Protein AF-A0A1W1I1B4-F1 (afdb_monomer_lite)

pLDDT: mean 78.37, std 16.05, range [41.09, 98.25]

Sequence (167 aa):
MASEIVTHPNPENAPVKPGRIPADDLAAIAARYRAGESLKLIGQSYGVTDEAVRQRLEKWALAGHGDTEFGQMVTDYLVENAIQAKDRMVNASDVLGLARGREEVRYWLWMLERRRPKLYGPKQHIEQDTAVTITINRTPPPVVNAPITVTGSLVDHSGNETDGSDS

Structure (mmCIF, N/CA/C/O backbone):
data_AF-A0A1W1I1B4-F1
#
_entry.id   AF-A0A1W1I1B4-F1
#
loop_
_atom_site.group_PDB
_atom_site.id
_atom_site.type_symbol
_atom_site.label_atom_id
_atom_site.label_alt_id
_atom_site.label_comp_id
_atom_site.label_asym_id
_atom_site.label_entity_id
_atom_site.label_seq_id
_atom_site.pdbx_PDB_ins_code
_atom_site.Cartn_x
_atom_site.Cartn_y
_atom_site.Cartn_z
_atom_site.occupancy
_atom_site.B_iso_or_equiv
_atom_site.auth_seq_id
_atom_site.auth_comp_id
_atom_site.auth_asym_id
_atom_site.auth_atom_id
_atom_site.pdbx_PDB_model_num
ATOM 1 N N . MET A 1 1 ? -33.394 0.015 -43.858 1.00 41.09 1 MET A N 1
ATOM 2 C CA . MET A 1 1 ? -34.245 -0.000 -42.653 1.00 41.09 1 MET A CA 1
ATOM 3 C C . MET A 1 1 ? -33.314 -0.041 -41.455 1.00 41.09 1 MET A C 1
ATOM 5 O O . MET A 1 1 ? -32.663 -1.057 -41.263 1.00 41.09 1 MET A O 1
ATOM 9 N N . ALA A 1 2 ? -33.135 1.086 -40.767 1.00 42.22 2 ALA A N 1
ATOM 10 C CA . ALA A 1 2 ? -32.262 1.191 -39.600 1.00 42.22 2 ALA A CA 1
ATOM 11 C C . ALA A 1 2 ? -33.147 1.186 -38.350 1.00 42.22 2 ALA A C 1
ATOM 13 O O . ALA A 1 2 ? -33.997 2.061 -38.208 1.00 42.22 2 ALA A O 1
ATOM 14 N N . SER A 1 3 ? -32.995 0.172 -37.500 1.00 47.25 3 SER A N 1
ATOM 15 C CA . SER A 1 3 ? -33.673 0.109 -36.205 1.00 47.25 3 SER A CA 1
ATOM 16 C C . SER A 1 3 ? -32.925 0.973 -35.197 1.00 47.25 3 SER A C 1
ATOM 18 O O . SER A 1 3 ? -31.769 0.699 -34.878 1.00 47.25 3 SER A O 1
ATOM 20 N N . GLU A 1 4 ? -33.600 2.005 -34.695 1.00 48.66 4 GLU A N 1
ATOM 21 C CA . GLU A 1 4 ? -33.197 2.752 -33.507 1.00 48.66 4 GLU A CA 1
ATOM 22 C C . GLU A 1 4 ? -33.245 1.837 -32.279 1.00 48.66 4 GLU A C 1
ATOM 24 O O . GLU A 1 4 ? -34.282 1.267 -31.939 1.00 48.66 4 GLU A O 1
ATOM 29 N N . ILE A 1 5 ? -32.107 1.699 -31.601 1.00 51.34 5 ILE A N 1
ATOM 30 C CA . ILE A 1 5 ? -32.031 1.079 -30.280 1.00 51.34 5 ILE A CA 1
ATOM 31 C C . ILE A 1 5 ? -32.503 2.134 -29.278 1.00 51.34 5 ILE A C 1
ATOM 33 O O . ILE A 1 5 ? -31.767 3.057 -28.931 1.00 51.34 5 ILE A O 1
ATOM 37 N N . VAL A 1 6 ? -33.752 2.008 -28.835 1.00 50.31 6 VAL A N 1
ATOM 38 C CA . VAL A 1 6 ? -34.305 2.810 -27.740 1.00 50.31 6 VAL A CA 1
ATOM 39 C C . VAL A 1 6 ? -33.698 2.304 -26.432 1.00 50.31 6 VAL A C 1
ATOM 41 O O . VAL A 1 6 ? -34.151 1.323 -25.844 1.00 50.31 6 VAL A O 1
ATOM 44 N N . THR A 1 7 ? -32.635 2.964 -25.978 1.00 52.03 7 THR A N 1
ATOM 45 C CA . THR A 1 7 ? -32.064 2.747 -24.646 1.00 52.03 7 THR A CA 1
ATOM 46 C C . THR A 1 7 ? -32.983 3.397 -23.616 1.00 52.03 7 THR A C 1
ATOM 48 O O . THR A 1 7 ? -32.948 4.610 -23.413 1.00 52.03 7 THR A O 1
ATOM 51 N N . HIS A 1 8 ? -33.826 2.601 -22.960 1.00 44.28 8 HIS A N 1
ATOM 52 C CA . HIS A 1 8 ? -34.564 3.069 -21.791 1.00 44.28 8 HIS A CA 1
ATOM 53 C C . HIS A 1 8 ? -33.579 3.341 -20.636 1.00 44.28 8 HIS A C 1
ATOM 55 O O . HIS A 1 8 ? -32.779 2.461 -20.308 1.00 44.28 8 HIS A O 1
ATOM 61 N N . PRO A 1 9 ? -33.604 4.529 -20.003 1.00 49.78 9 PRO A N 1
ATOM 62 C CA . PRO A 1 9 ? -32.788 4.787 -18.824 1.00 49.78 9 PRO A CA 1
ATOM 63 C C . PRO A 1 9 ? -33.265 3.897 -17.667 1.00 49.78 9 PRO A C 1
ATOM 65 O O . PRO A 1 9 ? -34.430 3.952 -17.278 1.00 49.78 9 PRO A O 1
ATOM 68 N N . ASN A 1 10 ? -32.364 3.067 -17.131 1.00 58.47 10 ASN A N 1
ATOM 69 C CA . ASN A 1 10 ? -32.618 2.249 -15.945 1.00 58.47 10 ASN A CA 1
ATOM 70 C C . ASN A 1 10 ? -32.901 3.175 -14.737 1.00 58.47 10 ASN A C 1
ATOM 72 O O . ASN A 1 10 ? -32.000 3.925 -14.343 1.00 58.47 10 ASN A O 1
ATOM 76 N N . PRO A 1 11 ? -34.107 3.146 -14.135 1.00 47.28 11 PRO A N 1
ATOM 77 C CA . PRO A 1 11 ? -34.465 4.016 -13.011 1.00 47.28 11 PRO A CA 1
ATOM 78 C C . PRO A 1 11 ? -33.705 3.697 -11.711 1.00 47.28 11 PRO A C 1
ATOM 80 O O . PRO A 1 11 ? -33.799 4.456 -10.750 1.00 47.28 11 PRO A O 1
ATOM 83 N N . GLU A 1 12 ? -32.920 2.617 -11.669 1.00 47.47 12 GLU A N 1
ATOM 84 C CA . GLU A 1 12 ? -32.118 2.219 -10.504 1.00 47.47 12 GLU A CA 1
ATOM 85 C C . GLU A 1 12 ? -30.837 3.061 -10.315 1.00 47.47 12 GLU A C 1
ATOM 87 O O . GLU A 1 12 ? -30.154 2.941 -9.302 1.00 47.47 12 GLU A O 1
ATOM 92 N N . ASN A 1 13 ? -30.513 3.949 -11.264 1.00 51.34 13 ASN A N 1
ATOM 93 C CA . ASN A 1 13 ? -29.287 4.755 -11.253 1.00 51.34 13 ASN A CA 1
ATOM 94 C C . ASN A 1 13 ? -29.525 6.230 -10.876 1.00 51.34 13 ASN A C 1
ATOM 96 O O . ASN A 1 13 ? -28.822 7.130 -11.342 1.00 51.34 13 ASN A O 1
ATOM 100 N N . ALA A 1 14 ? -30.544 6.507 -10.060 1.00 44.53 14 ALA A N 1
ATOM 101 C CA . ALA A 1 14 ? -30.667 7.818 -9.432 1.00 44.53 14 ALA A CA 1
ATOM 102 C C . ALA A 1 14 ? -29.481 8.020 -8.469 1.00 44.53 14 ALA A C 1
ATOM 104 O O . ALA A 1 14 ? -29.149 7.092 -7.727 1.00 44.53 14 ALA A O 1
ATOM 105 N N . PRO A 1 15 ? -28.835 9.201 -8.430 1.00 45.03 15 PRO A N 1
ATOM 106 C CA . PRO A 1 15 ? -27.780 9.461 -7.465 1.00 45.03 15 PRO A CA 1
ATOM 107 C C . PRO A 1 15 ? -28.397 9.452 -6.063 1.00 45.03 15 PRO A C 1
ATOM 109 O O . PRO A 1 15 ? -28.971 10.444 -5.609 1.00 45.03 15 PRO A O 1
ATOM 112 N N . VAL A 1 16 ? -28.294 8.310 -5.378 1.00 52.69 16 VAL A N 1
ATOM 113 C CA . VAL A 1 16 ? -28.506 8.216 -3.936 1.00 52.69 1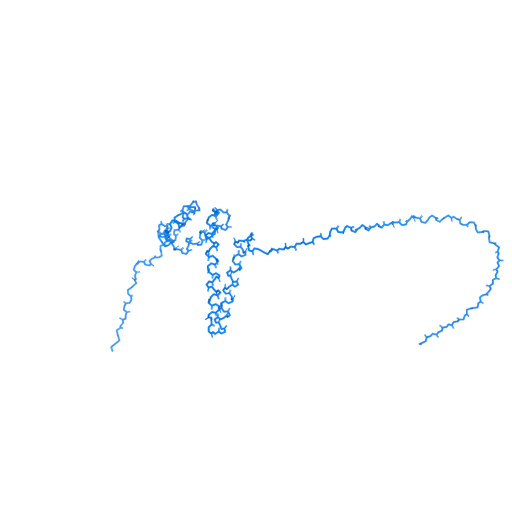6 VAL A CA 1
ATOM 114 C C . VAL A 1 16 ? -27.618 9.290 -3.327 1.00 52.69 16 VAL A C 1
ATOM 116 O O . VAL A 1 16 ? -26.400 9.285 -3.518 1.00 52.69 16 VAL A O 1
ATOM 119 N N . LYS A 1 17 ? -28.240 10.268 -2.664 1.00 53.47 17 LYS A N 1
ATOM 120 C CA . LYS A 1 17 ? -27.538 11.323 -1.929 1.00 53.47 17 LYS A CA 1
ATOM 121 C C . LYS A 1 17 ? -26.487 10.611 -1.071 1.00 53.47 17 LYS A C 1
ATOM 123 O O . LYS A 1 17 ? -26.904 9.771 -0.276 1.00 53.47 17 LYS A O 1
ATOM 128 N N . PRO A 1 18 ? -25.173 10.845 -1.258 1.00 55.41 18 PRO A N 1
ATOM 129 C CA . PRO A 1 18 ? -24.171 9.972 -0.667 1.00 55.41 18 PRO A CA 1
ATOM 130 C C . PRO A 1 18 ? -24.364 9.979 0.843 1.00 55.41 18 PRO A C 1
ATOM 132 O O . PRO A 1 18 ? -24.224 11.024 1.489 1.00 55.41 18 PRO A O 1
ATOM 135 N N . GLY A 1 19 ? -24.734 8.819 1.390 1.00 65.31 19 GLY A N 1
ATOM 136 C CA . GLY A 1 19 ? -24.773 8.631 2.827 1.00 65.31 19 GLY A CA 1
ATOM 137 C C . GLY A 1 19 ? -23.398 8.977 3.391 1.00 65.31 19 GLY A C 1
ATOM 138 O O . GLY A 1 19 ? -22.360 8.731 2.776 1.00 65.31 19 GLY A O 1
ATOM 139 N N . ARG A 1 20 ? -23.341 9.630 4.546 1.00 76.88 20 ARG A N 1
ATOM 140 C CA . ARG A 1 20 ? -22.060 9.843 5.216 1.00 76.88 20 ARG A CA 1
ATOM 141 C C . ARG A 1 20 ? -21.882 8.707 6.205 1.00 76.88 20 ARG A C 1
ATOM 143 O O . ARG A 1 20 ? -22.635 8.648 7.164 1.00 76.88 20 ARG A O 1
ATOM 150 N N . ILE A 1 21 ? -20.855 7.876 6.017 1.00 80.06 21 ILE A N 1
ATOM 151 C CA . ILE A 1 21 ? -20.429 6.936 7.062 1.00 80.06 21 ILE A CA 1
ATOM 152 C C . ILE A 1 21 ? -20.031 7.760 8.307 1.00 80.06 21 ILE A C 1
ATOM 154 O O . ILE A 1 21 ? -19.125 8.613 8.180 1.00 80.06 21 ILE A O 1
ATOM 158 N N . PRO A 1 22 ? -20.699 7.562 9.462 1.00 82.06 22 PRO A N 1
ATOM 159 C CA . PRO A 1 22 ? -20.321 8.176 10.733 1.00 82.06 22 PRO A CA 1
ATOM 160 C C . PRO A 1 22 ? -18.908 7.752 11.145 1.00 82.06 22 PRO A C 1
ATOM 162 O O . PRO A 1 22 ? -18.471 6.649 10.832 1.00 82.06 22 PRO A O 1
ATOM 165 N N . ALA A 1 23 ? -18.163 8.631 11.817 1.00 73.44 23 ALA A N 1
ATOM 166 C CA . ALA A 1 23 ? -16.799 8.300 12.245 1.00 73.44 23 ALA A CA 1
ATOM 167 C C . ALA A 1 23 ? -16.784 7.174 13.295 1.00 73.44 23 ALA A C 1
ATOM 169 O O . ALA A 1 23 ? -15.890 6.331 13.275 1.00 73.44 23 ALA A O 1
ATOM 170 N N . ASP A 1 24 ? -17.807 7.130 14.145 1.00 75.06 24 ASP A N 1
ATOM 171 C CA . ASP A 1 24 ? -17.903 6.186 15.261 1.00 75.06 24 ASP A CA 1
ATOM 172 C C . ASP A 1 24 ? -18.220 4.753 14.793 1.00 75.06 24 ASP A C 1
ATOM 174 O O . ASP A 1 24 ? -17.869 3.781 15.459 1.00 75.06 24 ASP A O 1
ATOM 178 N N . ASP A 1 25 ? -18.777 4.603 13.588 1.00 84.94 25 ASP A N 1
ATOM 179 C CA . ASP A 1 25 ? -19.143 3.303 13.012 1.00 84.94 25 ASP A CA 1
ATOM 180 C C . ASP A 1 25 ? -17.960 2.570 12.365 1.00 84.94 25 ASP A C 1
ATOM 182 O O . ASP A 1 25 ? -18.081 1.409 11.970 1.00 84.94 25 ASP A O 1
ATOM 186 N N . LEU A 1 26 ? -16.798 3.215 12.233 1.00 84.75 26 LEU A N 1
ATOM 187 C CA . LEU A 1 26 ? -15.675 2.669 11.463 1.00 84.75 26 LEU A CA 1
ATOM 188 C C . LEU A 1 26 ? -15.104 1.384 12.068 1.00 84.75 26 LEU A C 1
ATOM 190 O O . LEU A 1 26 ? -14.755 0.470 11.320 1.00 84.75 26 LEU A O 1
ATOM 194 N N . ALA A 1 27 ? -15.086 1.271 13.397 1.00 83.06 27 ALA A N 1
ATOM 195 C CA . ALA A 1 27 ? -14.672 0.046 14.079 1.00 83.06 27 ALA A CA 1
ATOM 196 C C . ALA A 1 27 ? -15.648 -1.115 13.811 1.00 83.06 27 ALA A C 1
ATOM 198 O O . ALA A 1 27 ? -15.226 -2.237 13.523 1.00 83.06 27 ALA A O 1
ATOM 199 N N . ALA A 1 28 ? -16.956 -0.838 13.829 1.00 87.25 28 ALA A N 1
ATOM 200 C CA . ALA A 1 28 ? -17.989 -1.827 13.531 1.00 87.25 28 ALA A CA 1
ATOM 201 C C . ALA A 1 28 ? -17.944 -2.266 12.058 1.00 87.25 28 ALA A C 1
ATOM 203 O O . ALA A 1 28 ? -18.036 -3.455 11.751 1.00 87.25 28 ALA A O 1
ATOM 204 N N . ILE A 1 29 ? -17.727 -1.323 11.142 1.00 89.19 29 ILE A N 1
ATOM 205 C CA . ILE A 1 29 ? -17.556 -1.604 9.714 1.00 89.19 29 ILE A CA 1
ATOM 206 C C . ILE A 1 29 ? -16.303 -2.455 9.468 1.00 89.19 29 ILE A C 1
ATOM 208 O O . ILE A 1 29 ? -16.358 -3.420 8.706 1.00 89.19 29 ILE A O 1
ATOM 212 N N . ALA A 1 30 ? -15.191 -2.149 10.140 1.00 86.12 30 ALA A N 1
ATOM 213 C CA . ALA A 1 30 ? -13.973 -2.949 10.056 1.00 86.12 30 ALA A CA 1
ATOM 214 C C . ALA A 1 30 ? -14.186 -4.376 10.589 1.00 86.12 30 ALA A C 1
ATOM 216 O O . ALA A 1 30 ? -13.654 -5.328 10.021 1.00 86.12 30 ALA A O 1
ATOM 217 N N . ALA A 1 31 ? -14.975 -4.549 11.655 1.00 85.88 31 ALA A N 1
ATOM 218 C CA . ALA A 1 31 ? -15.341 -5.867 12.175 1.00 85.88 31 ALA A CA 1
ATOM 219 C C . ALA A 1 31 ? -16.204 -6.667 11.181 1.00 85.88 31 ALA A C 1
ATOM 221 O O . ALA A 1 31 ? -15.916 -7.835 10.930 1.00 85.88 31 ALA A O 1
ATOM 222 N N . ARG A 1 32 ? -17.203 -6.031 10.555 1.00 89.75 32 ARG A N 1
ATOM 223 C CA . ARG A 1 32 ? -18.034 -6.650 9.504 1.00 89.75 32 ARG A CA 1
ATOM 224 C C . ARG A 1 32 ? -17.204 -7.095 8.303 1.00 89.75 32 ARG A C 1
ATOM 226 O O . ARG A 1 32 ? -17.342 -8.223 7.839 1.00 89.75 32 ARG A O 1
ATOM 233 N N . TYR A 1 33 ? -16.291 -6.239 7.851 1.00 88.81 33 TYR A N 1
ATOM 234 C CA . TYR A 1 33 ? -15.392 -6.571 6.749 1.00 88.81 33 TYR A CA 1
ATOM 235 C C . TYR A 1 33 ? -14.478 -7.758 7.092 1.00 88.81 33 TYR A C 1
ATOM 237 O O . TYR A 1 33 ? -14.337 -8.679 6.291 1.00 88.81 33 TYR A O 1
ATOM 245 N N . ARG A 1 34 ? -13.929 -7.800 8.317 1.00 82.75 34 ARG A N 1
ATOM 246 C CA . ARG A 1 34 ? -13.145 -8.947 8.815 1.00 82.75 34 ARG A CA 1
ATOM 247 C C . ARG A 1 34 ? -13.953 -10.241 8.894 1.00 82.75 34 ARG A C 1
ATOM 249 O O . ARG A 1 34 ? -13.401 -11.307 8.649 1.00 82.75 34 ARG A O 1
ATOM 256 N N . ALA A 1 35 ? -15.248 -10.157 9.189 1.00 87.25 35 ALA A N 1
ATOM 257 C CA . ALA A 1 35 ? -16.150 -11.307 9.171 1.00 87.25 35 ALA A CA 1
ATOM 258 C C . ALA A 1 35 ? -16.444 -11.835 7.749 1.00 87.25 35 ALA A C 1
ATOM 260 O O . ALA A 1 35 ? -17.215 -12.780 7.595 1.00 87.25 35 ALA A O 1
ATOM 261 N N . GLY A 1 36 ? -15.840 -11.244 6.711 1.00 85.62 36 GLY A N 1
ATOM 262 C CA . GLY A 1 36 ? -15.996 -11.652 5.317 1.00 85.62 36 GLY A CA 1
ATOM 263 C C . GLY A 1 36 ? -17.159 -10.968 4.602 1.00 85.62 36 GLY A C 1
ATOM 264 O O . GLY A 1 36 ? -17.475 -11.321 3.465 1.00 85.62 36 GLY A O 1
ATO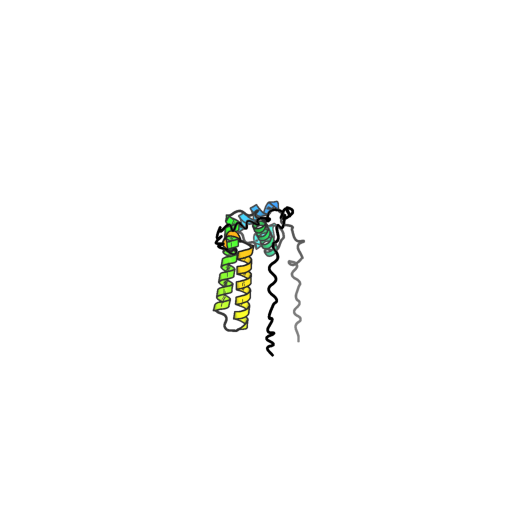M 265 N N . GLU A 1 37 ? -17.807 -9.984 5.228 1.00 91.06 37 GLU A N 1
ATOM 266 C CA . GLU A 1 37 ? -18.856 -9.229 4.558 1.00 91.06 37 GLU A CA 1
ATOM 267 C C . GLU A 1 37 ? -18.259 -8.323 3.471 1.00 91.06 37 GLU A C 1
ATOM 269 O O . GLU A 1 37 ? -17.333 -7.547 3.712 1.00 91.06 37 GLU A O 1
ATOM 274 N N . SER A 1 38 ? -18.798 -8.405 2.251 1.00 91.06 38 SER A N 1
ATOM 275 C CA . SER A 1 38 ? -18.278 -7.607 1.137 1.00 91.06 38 SER A CA 1
ATOM 276 C C . SER A 1 38 ? -18.488 -6.103 1.358 1.00 91.06 38 SER A C 1
ATOM 278 O O . SER A 1 38 ? -19.539 -5.665 1.834 1.00 91.06 38 SER A O 1
ATOM 280 N N . LEU A 1 39 ? -17.530 -5.285 0.906 1.00 90.88 39 LEU A N 1
ATOM 281 C CA . LEU A 1 39 ? -17.628 -3.817 0.957 1.00 90.88 39 LEU A CA 1
ATOM 282 C C . LEU A 1 39 ? -18.874 -3.278 0.243 1.00 90.88 39 LEU A C 1
ATOM 284 O O . LEU A 1 39 ? -19.390 -2.233 0.627 1.00 90.88 39 LEU A O 1
ATOM 288 N N . LYS A 1 40 ? -19.374 -3.999 -0.768 1.00 91.31 40 LYS A N 1
ATOM 289 C CA . LYS A 1 40 ? -20.607 -3.659 -1.481 1.00 91.31 40 LYS A CA 1
ATOM 290 C C . LYS A 1 40 ? -21.833 -3.769 -0.574 1.00 91.31 40 LYS A C 1
ATOM 292 O O . LYS A 1 40 ? -22.633 -2.841 -0.544 1.00 91.31 40 LYS A O 1
ATOM 297 N N . LEU A 1 41 ? -21.962 -4.860 0.184 1.00 90.81 41 LEU A N 1
ATOM 298 C CA . LEU A 1 41 ? -23.071 -5.058 1.130 1.00 90.81 41 LEU A CA 1
ATOM 299 C C . LEU A 1 41 ? -22.999 -4.064 2.292 1.00 90.81 41 LEU A C 1
ATOM 301 O O . LEU A 1 41 ? -23.996 -3.442 2.658 1.00 90.81 41 LEU A O 1
ATOM 305 N N . ILE A 1 42 ? -21.791 -3.840 2.811 1.00 91.75 42 ILE A N 1
ATOM 306 C CA . ILE A 1 42 ? -21.549 -2.813 3.822 1.00 91.75 42 ILE A CA 1
ATOM 307 C C . ILE A 1 42 ? -21.957 -1.441 3.271 1.00 91.75 42 ILE A C 1
ATOM 309 O O . ILE A 1 42 ? -22.746 -0.742 3.901 1.00 91.75 42 ILE A O 1
ATOM 313 N N . GLY A 1 43 ? -21.492 -1.068 2.079 1.00 91.00 43 GLY A N 1
ATOM 314 C CA . GLY A 1 43 ? -21.814 0.213 1.451 1.00 91.00 43 GLY A CA 1
ATOM 315 C C . GLY A 1 43 ? -23.312 0.408 1.236 1.00 91.00 43 GLY A C 1
ATOM 316 O O . GLY A 1 43 ? -23.844 1.464 1.576 1.00 91.00 43 GLY A O 1
ATOM 317 N N . GLN A 1 44 ? -24.016 -0.637 0.792 1.00 92.06 44 GLN A N 1
ATOM 318 C CA . GLN A 1 44 ? -25.475 -0.631 0.661 1.00 92.06 44 GLN A CA 1
ATOM 319 C C . GLN A 1 44 ? -26.175 -0.304 1.985 1.00 92.06 44 GLN A C 1
ATOM 321 O O . GLN A 1 44 ? -27.093 0.513 1.985 1.00 92.06 44 GLN A O 1
ATOM 326 N N . SER A 1 45 ? -25.708 -0.850 3.117 1.00 90.00 45 SER A N 1
ATOM 327 C CA . SER A 1 45 ? -26.303 -0.561 4.434 1.00 90.00 45 SER A CA 1
ATOM 328 C C . SER A 1 45 ? -26.175 0.905 4.870 1.00 90.00 45 SER A C 1
ATOM 330 O O . SER A 1 45 ? -26.994 1.385 5.648 1.00 90.00 45 SER A O 1
ATOM 332 N N . TYR A 1 46 ? -25.197 1.633 4.324 1.00 88.56 46 TYR A N 1
ATOM 333 C CA . TYR A 1 46 ? -24.959 3.051 4.608 1.00 88.56 46 TYR A CA 1
ATOM 334 C C . TYR A 1 46 ? -25.339 3.985 3.447 1.00 88.56 46 TYR A C 1
ATOM 336 O O . TYR A 1 46 ? -25.130 5.194 3.549 1.00 88.56 46 TYR A O 1
ATOM 344 N N . GLY A 1 47 ? -25.874 3.460 2.338 1.00 89.62 47 GLY A N 1
ATOM 345 C CA . GLY A 1 47 ? -26.186 4.251 1.142 1.00 89.62 47 GLY A CA 1
ATOM 346 C C . GLY A 1 47 ? -24.950 4.867 0.471 1.00 89.62 47 GLY A C 1
ATOM 347 O O . GLY A 1 47 ? -24.995 6.009 0.011 1.00 89.62 47 GLY A O 1
ATOM 348 N N . VAL A 1 48 ? -23.830 4.139 0.454 1.00 90.88 48 VAL A N 1
ATOM 349 C CA . VAL A 1 48 ? -22.554 4.569 -0.138 1.00 90.88 48 VAL A CA 1
ATOM 350 C C . VAL A 1 48 ? -21.970 3.512 -1.066 1.00 90.88 48 VAL A C 1
ATOM 352 O O . VAL A 1 48 ? -22.246 2.322 -0.947 1.00 90.88 48 VAL A O 1
ATOM 355 N N . THR A 1 49 ? -21.109 3.950 -1.980 1.00 91.12 49 THR A N 1
ATOM 356 C CA . THR A 1 49 ? -20.315 3.054 -2.831 1.00 91.12 49 THR A CA 1
ATOM 357 C C . THR A 1 49 ? -19.308 2.254 -2.000 1.00 91.12 49 THR A C 1
ATOM 359 O O . THR A 1 49 ? -18.772 2.772 -1.018 1.00 91.12 49 THR A O 1
ATOM 362 N N . ASP A 1 50 ? -18.979 1.043 -2.440 1.00 87.81 50 ASP A N 1
ATOM 363 C CA . ASP A 1 50 ? -17.932 0.190 -1.864 1.00 87.81 50 ASP A CA 1
ATOM 364 C C . ASP A 1 50 ? -16.565 0.892 -1.794 1.00 87.81 50 ASP A C 1
ATOM 366 O O . ASP A 1 50 ? -15.864 0.798 -0.786 1.00 87.81 50 ASP A O 1
ATOM 370 N N . GLU A 1 51 ? -16.226 1.674 -2.819 1.00 84.06 51 GLU A N 1
ATOM 371 C CA . GLU A 1 51 ? -15.011 2.489 -2.858 1.00 84.06 51 GLU A CA 1
ATOM 372 C C . GLU A 1 51 ? -14.982 3.541 -1.737 1.00 84.06 51 GLU A C 1
ATOM 374 O O . GLU A 1 51 ? -13.963 3.740 -1.077 1.00 84.06 51 GLU A O 1
ATOM 379 N N . ALA A 1 52 ? -16.122 4.166 -1.434 1.00 88.06 52 ALA A N 1
ATOM 380 C CA . ALA A 1 52 ? -16.218 5.125 -0.334 1.00 88.06 52 ALA A CA 1
ATOM 381 C C . ALA A 1 52 ? -16.024 4.454 1.035 1.00 88.06 52 ALA A C 1
ATOM 383 O O . ALA A 1 52 ? -15.404 5.055 1.915 1.00 88.06 52 ALA A O 1
ATOM 384 N N . VAL A 1 53 ? -16.514 3.219 1.215 1.00 89.44 53 VAL A N 1
ATOM 385 C CA . VAL A 1 53 ? -16.263 2.414 2.425 1.00 89.44 53 VAL A CA 1
ATOM 386 C C . VAL A 1 53 ? -14.775 2.104 2.549 1.00 89.44 53 VAL A C 1
ATOM 388 O O . VAL A 1 53 ? -14.192 2.345 3.607 1.00 89.44 53 VAL A O 1
ATOM 391 N N . ARG A 1 54 ? -14.149 1.641 1.459 1.00 86.75 54 ARG A N 1
ATOM 392 C CA . ARG A 1 54 ? -12.715 1.330 1.396 1.00 86.75 54 ARG A CA 1
ATOM 393 C C . ARG A 1 54 ? -11.867 2.531 1.795 1.00 86.75 54 ARG A C 1
ATOM 395 O O . ARG A 1 54 ? -11.086 2.439 2.735 1.00 86.75 54 ARG A O 1
ATOM 402 N N . GLN A 1 55 ? -12.090 3.681 1.163 1.00 85.25 55 GLN A N 1
ATOM 403 C CA . GLN A 1 55 ? -11.355 4.911 1.464 1.00 85.25 55 GLN A CA 1
ATOM 404 C C . GLN A 1 55 ? -11.528 5.355 2.922 1.00 85.25 55 GLN A C 1
ATOM 406 O O . GLN A 1 55 ? -10.581 5.843 3.544 1.00 85.25 55 GLN A O 1
ATOM 411 N N . ARG A 1 56 ? -12.730 5.187 3.493 1.00 87.06 56 ARG A N 1
ATOM 412 C CA . ARG A 1 56 ? -13.008 5.502 4.904 1.00 87.06 56 ARG A CA 1
ATOM 413 C C . ARG A 1 56 ? -12.206 4.607 5.842 1.00 87.06 56 ARG A C 1
ATOM 415 O O . ARG A 1 56 ? -11.558 5.112 6.756 1.00 87.06 56 ARG A O 1
ATOM 422 N N . LEU A 1 57 ? -12.260 3.302 5.592 1.00 85.50 57 LEU A N 1
ATOM 423 C CA . LEU A 1 57 ? -11.570 2.270 6.354 1.00 85.50 57 LEU A CA 1
ATOM 424 C C . LEU A 1 57 ? -10.052 2.452 6.285 1.00 85.50 57 LEU A C 1
ATOM 426 O O . LEU A 1 57 ? -9.384 2.462 7.316 1.00 85.50 57 LEU A O 1
ATOM 430 N N . GLU A 1 58 ? -9.509 2.697 5.095 1.00 79.81 58 GLU A N 1
ATOM 431 C CA . GLU A 1 58 ? -8.092 3.010 4.917 1.00 79.81 58 GLU A CA 1
ATOM 432 C C . GLU A 1 58 ? -7.693 4.255 5.708 1.00 79.81 58 GLU A C 1
ATOM 434 O O . GLU A 1 58 ? -6.746 4.212 6.494 1.00 79.81 58 GLU A O 1
ATOM 439 N N . LYS A 1 59 ? -8.430 5.364 5.554 1.00 82.38 59 LYS A N 1
ATOM 440 C CA . LYS A 1 59 ? -8.145 6.614 6.273 1.00 82.38 59 LYS A CA 1
ATOM 441 C C . LYS A 1 59 ? -8.183 6.422 7.791 1.00 82.38 59 LYS A C 1
ATOM 443 O O . LYS A 1 59 ? -7.367 7.012 8.495 1.00 82.38 59 LYS A O 1
ATOM 448 N N . TRP A 1 60 ? -9.096 5.591 8.282 1.00 82.31 60 TRP A N 1
ATOM 449 C CA . TRP A 1 60 ? -9.205 5.239 9.694 1.00 82.31 60 TRP A CA 1
ATOM 450 C C . TRP A 1 60 ? -8.012 4.416 10.199 1.00 82.31 60 TRP A C 1
ATOM 452 O O . TRP A 1 60 ? -7.425 4.788 11.216 1.00 82.31 60 TRP A O 1
ATOM 462 N N . ALA A 1 61 ? -7.570 3.390 9.452 1.00 74.12 61 ALA A N 1
ATOM 463 C CA . ALA A 1 61 ? -6.311 2.675 9.735 1.00 74.12 61 ALA A CA 1
ATOM 464 C C . ALA A 1 61 ? -5.142 3.644 9.878 1.00 74.12 61 ALA A C 1
ATOM 466 O O . ALA A 1 61 ? -4.288 3.503 10.751 1.00 74.12 61 ALA A O 1
ATOM 467 N N . LEU A 1 62 ? -5.088 4.602 8.958 1.00 69.62 62 LEU A N 1
ATOM 468 C CA . LEU A 1 62 ? -3.943 5.480 8.781 1.00 69.62 62 LEU A CA 1
ATOM 469 C C . LEU A 1 62 ? -3.822 6.558 9.829 1.00 69.62 62 LEU A C 1
ATOM 471 O O . LEU A 1 62 ? -2.713 6.974 10.143 1.00 69.62 62 LEU A O 1
ATOM 475 N N . ALA A 1 63 ? -4.952 6.982 10.380 1.00 73.75 63 ALA A N 1
ATOM 476 C CA . ALA A 1 63 ? -4.981 7.867 11.527 1.00 73.75 63 ALA A CA 1
ATOM 477 C C . ALA A 1 63 ? -4.483 7.179 12.816 1.00 73.75 63 ALA A C 1
ATOM 479 O O . ALA A 1 63 ? -4.454 7.813 13.864 1.00 73.75 63 ALA A O 1
ATOM 480 N N . GLY A 1 64 ? -4.089 5.898 12.761 1.00 66.12 64 GLY A N 1
ATOM 481 C CA . GLY A 1 64 ? -3.610 5.1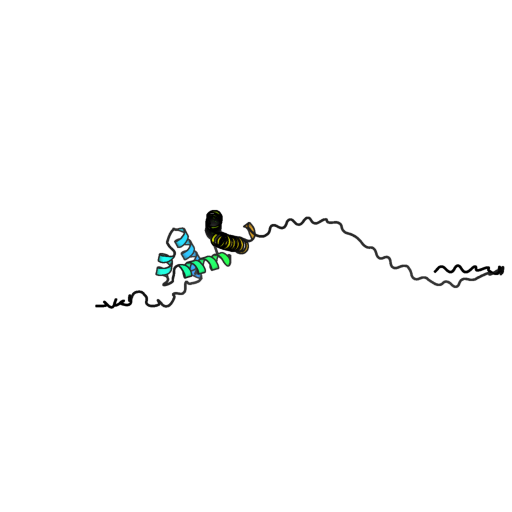47 13.923 1.00 66.12 64 GLY A CA 1
ATOM 482 C C . GLY A 1 64 ? -4.729 4.715 14.871 1.00 66.12 64 GLY A C 1
ATOM 483 O O . GLY A 1 64 ? -4.445 4.231 15.959 1.00 66.12 64 GLY A O 1
ATOM 484 N N . HIS A 1 65 ? -5.989 4.879 14.457 1.00 67.38 65 HIS A N 1
ATOM 485 C CA . HIS A 1 65 ? -7.171 4.459 15.212 1.00 67.38 65 HIS A CA 1
ATOM 486 C C . HIS A 1 65 ? -7.601 3.021 14.902 1.00 67.38 65 HIS A C 1
ATOM 488 O O . HIS A 1 65 ? -8.519 2.518 15.539 1.00 67.38 65 HIS A O 1
ATOM 494 N N . GLY A 1 66 ? -6.963 2.374 13.921 1.00 63.97 66 GLY A N 1
ATOM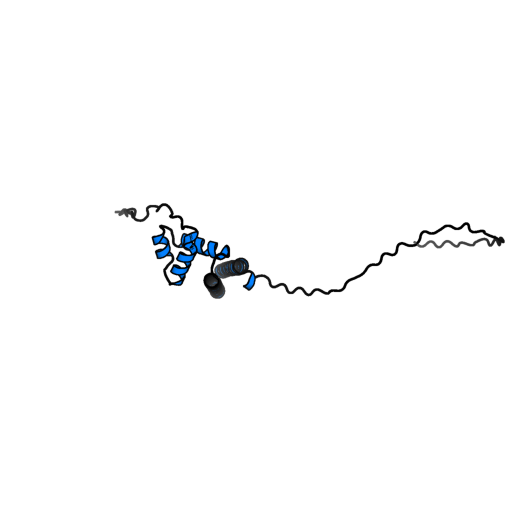 495 C CA . GLY A 1 66 ? -7.229 0.981 13.581 1.00 63.97 66 GLY A CA 1
ATOM 496 C C . GLY A 1 66 ? -6.525 -0.001 14.515 1.00 63.97 66 GLY A C 1
ATOM 497 O O . GLY A 1 66 ? -5.363 0.199 14.870 1.00 63.97 66 GLY A O 1
ATOM 498 N N . ASP A 1 67 ? -7.211 -1.094 14.845 1.00 66.56 67 ASP A N 1
ATOM 499 C CA . ASP A 1 67 ? -6.642 -2.218 15.592 1.00 66.56 67 ASP A CA 1
ATOM 500 C C . ASP A 1 67 ? -5.429 -2.831 14.870 1.00 66.56 67 ASP A C 1
ATOM 502 O O . ASP A 1 67 ? -5.298 -2.757 13.642 1.00 66.56 67 ASP A O 1
ATOM 506 N N . THR A 1 68 ? -4.549 -3.504 15.620 1.00 70.88 68 THR A N 1
ATOM 507 C CA . THR A 1 68 ? -3.355 -4.174 15.068 1.00 70.88 68 THR A CA 1
ATOM 508 C C . THR A 1 68 ? -3.711 -5.167 13.957 1.00 70.88 68 THR A C 1
ATOM 510 O O . THR A 1 68 ? -3.033 -5.200 12.932 1.00 70.88 68 THR A O 1
ATOM 513 N N . GLU A 1 69 ? -4.818 -5.900 14.104 1.00 71.31 69 GLU A N 1
ATOM 514 C CA . GLU A 1 69 ? -5.325 -6.851 13.104 1.00 71.31 69 GLU A CA 1
ATOM 515 C C . GLU A 1 69 ? -5.751 -6.176 11.797 1.00 71.31 69 GLU A C 1
ATOM 517 O O . GLU A 1 69 ? -5.426 -6.643 10.706 1.00 71.31 69 GLU A O 1
ATOM 522 N N . PHE A 1 70 ? -6.439 -5.036 11.890 1.00 74.06 70 PHE A N 1
ATOM 523 C CA . PHE A 1 70 ? -6.789 -4.243 10.714 1.00 74.06 70 PHE A CA 1
ATOM 524 C C . PHE A 1 70 ? -5.525 -3.700 10.043 1.00 74.06 70 PHE A C 1
ATOM 526 O O . PHE A 1 70 ? -5.416 -3.637 8.816 1.00 74.06 70 PHE A O 1
ATOM 533 N N . GLY A 1 71 ? -4.520 -3.375 10.858 1.00 76.06 71 GLY A N 1
ATOM 534 C CA . GLY A 1 71 ? -3.202 -3.041 10.371 1.00 76.06 71 GLY A CA 1
ATOM 535 C C . GLY A 1 71 ? -2.560 -4.171 9.551 1.00 76.06 71 GLY A C 1
ATOM 536 O O . GLY A 1 71 ? -2.036 -3.932 8.457 1.00 76.06 71 GLY A O 1
ATOM 537 N N . GLN A 1 72 ? -2.637 -5.402 10.049 1.00 82.62 72 GLN A N 1
ATOM 538 C CA . GLN A 1 72 ? -2.164 -6.599 9.357 1.00 82.62 72 GLN A CA 1
ATOM 539 C C . GLN A 1 72 ? -2.856 -6.753 7.997 1.00 82.62 72 GLN A C 1
ATOM 541 O O . GLN A 1 72 ? -2.185 -6.752 6.973 1.00 82.62 72 GLN A O 1
ATOM 546 N N . MET A 1 73 ? -4.189 -6.707 7.976 1.00 81.38 73 MET A N 1
ATOM 547 C CA . MET A 1 73 ? -4.998 -6.858 6.764 1.00 81.38 73 MET A CA 1
ATOM 548 C C . MET A 1 73 ? -4.655 -5.823 5.678 1.00 81.38 73 MET A C 1
ATOM 550 O O . MET A 1 73 ? -4.519 -6.163 4.506 1.00 81.38 73 MET A O 1
ATOM 554 N N . VAL A 1 74 ? -4.473 -4.549 6.053 1.00 81.44 74 VAL A N 1
ATOM 555 C CA . VAL A 1 74 ? -4.020 -3.509 5.108 1.00 81.44 74 VAL A CA 1
ATOM 556 C C . VAL A 1 74 ? -2.618 -3.821 4.579 1.00 81.44 74 VAL A C 1
ATOM 558 O O . VAL A 1 74 ? -2.323 -3.547 3.419 1.00 81.44 74 VAL A O 1
ATOM 561 N N . THR A 1 75 ? -1.746 -4.381 5.417 1.00 86.44 75 THR A N 1
ATOM 562 C CA . THR A 1 75 ? -0.399 -4.791 4.994 1.00 86.44 75 THR A CA 1
ATOM 563 C C . THR A 1 75 ? -0.481 -5.923 3.982 1.00 86.44 75 THR A C 1
ATOM 565 O O . THR A 1 75 ? 0.127 -5.806 2.923 1.00 86.44 75 THR A O 1
ATOM 568 N N . ASP A 1 76 ? -1.277 -6.952 4.263 1.00 86.00 76 ASP A N 1
ATOM 569 C CA . ASP A 1 76 ? -1.461 -8.104 3.379 1.00 86.00 76 ASP A CA 1
ATOM 570 C C . ASP A 1 76 ? -2.004 -7.663 2.017 1.00 86.00 76 ASP A C 1
ATOM 572 O O . ASP A 1 76 ? -1.433 -8.010 0.987 1.00 86.00 76 ASP A O 1
ATOM 576 N N . TYR A 1 77 ? -3.014 -6.788 2.006 1.00 84.94 77 TYR A N 1
ATOM 577 C CA . TYR A 1 77 ? -3.551 -6.197 0.779 1.00 84.94 77 TYR A CA 1
ATOM 578 C C . TYR A 1 77 ? -2.487 -5.445 -0.036 1.00 84.94 77 TYR A C 1
ATOM 580 O O . TYR A 1 77 ? -2.387 -5.616 -1.253 1.00 84.94 77 TYR A O 1
ATOM 588 N N . LEU A 1 78 ? -1.680 -4.596 0.609 1.00 87.94 78 LEU A N 1
ATOM 589 C CA . LEU A 1 78 ? -0.635 -3.834 -0.081 1.00 87.94 78 LEU A CA 1
ATOM 590 C C . LEU A 1 78 ? 0.476 -4.747 -0.620 1.00 87.94 78 LEU A C 1
ATOM 592 O O . LEU A 1 78 ? 0.962 -4.530 -1.730 1.00 87.94 78 LEU A O 1
ATOM 596 N N . VAL A 1 79 ? 0.863 -5.769 0.148 1.00 92.69 79 VAL A N 1
ATOM 597 C CA . VAL A 1 79 ? 1.859 -6.769 -0.257 1.00 92.69 79 VAL A CA 1
ATOM 598 C C . VAL A 1 79 ? 1.347 -7.584 -1.440 1.00 92.69 79 VAL A C 1
ATOM 600 O O . VAL A 1 79 ? 2.072 -7.741 -2.420 1.00 92.69 79 VAL A O 1
ATOM 603 N N . GLU A 1 80 ? 0.10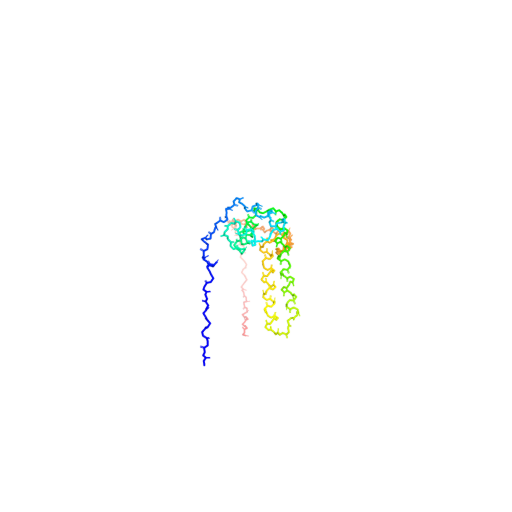0 -8.048 -1.398 1.00 91.81 80 GLU A N 1
ATOM 604 C CA . GLU A 1 80 ? -0.510 -8.804 -2.490 1.00 91.81 80 GLU A CA 1
ATOM 605 C C . GLU A 1 80 ? -0.538 -7.988 -3.788 1.00 91.81 80 GLU A C 1
ATOM 607 O O . GLU A 1 80 ? -0.101 -8.468 -4.833 1.00 91.81 80 GLU A O 1
ATOM 612 N N . ASN A 1 81 ? -0.955 -6.720 -3.729 1.00 90.88 81 ASN A N 1
ATOM 613 C CA . ASN A 1 81 ? -0.947 -5.845 -4.904 1.00 90.88 81 ASN A CA 1
ATOM 614 C C . ASN A 1 81 ? 0.469 -5.589 -5.440 1.00 90.88 81 ASN A C 1
ATOM 616 O O . ASN A 1 81 ? 0.667 -5.556 -6.657 1.00 90.88 81 ASN A O 1
ATOM 620 N N . ALA A 1 82 ? 1.464 -5.448 -4.559 1.00 94.31 82 ALA A N 1
ATOM 621 C CA . ALA A 1 82 ? 2.860 -5.324 -4.970 1.00 94.31 82 ALA A CA 1
ATOM 622 C C . ALA A 1 82 ? 3.363 -6.594 -5.683 1.00 94.31 82 ALA A C 1
ATOM 624 O O . ALA A 1 82 ? 4.065 -6.489 -6.692 1.00 94.31 82 ALA A O 1
ATOM 625 N N . ILE A 1 83 ? 2.977 -7.783 -5.201 1.00 95.81 83 ILE A N 1
ATOM 626 C CA . ILE A 1 83 ? 3.287 -9.071 -5.841 1.00 95.81 83 ILE A CA 1
ATOM 627 C C . ILE A 1 83 ? 2.619 -9.147 -7.215 1.00 95.81 83 ILE A C 1
ATOM 629 O O . ILE A 1 83 ? 3.307 -9.377 -8.205 1.00 95.81 83 ILE A O 1
ATOM 633 N N . GLN A 1 84 ? 1.321 -8.853 -7.311 1.00 93.00 84 GLN A N 1
ATOM 634 C CA . GLN A 1 84 ? 0.604 -8.864 -8.589 1.00 93.00 84 GLN A CA 1
ATOM 635 C C . GLN A 1 84 ? 1.206 -7.878 -9.603 1.00 93.00 84 GLN A C 1
ATOM 637 O O . GLN A 1 84 ? 1.348 -8.207 -10.780 1.00 93.00 84 GLN A O 1
ATOM 642 N N . ALA A 1 85 ? 1.588 -6.672 -9.170 1.00 94.81 85 ALA A N 1
ATOM 643 C CA . ALA A 1 85 ? 2.259 -5.697 -10.031 1.00 94.81 85 ALA A CA 1
ATOM 644 C C . ALA A 1 85 ? 3.622 -6.211 -10.522 1.00 94.81 85 ALA A C 1
ATOM 646 O O . ALA A 1 85 ? 3.967 -6.048 -11.695 1.00 94.81 85 ALA A O 1
ATOM 647 N N . LYS A 1 86 ? 4.383 -6.881 -9.647 1.00 97.69 86 LYS A N 1
ATOM 648 C CA . LYS A 1 86 ? 5.648 -7.526 -10.011 1.00 97.69 86 LYS A CA 1
ATOM 649 C C . LYS A 1 86 ? 5.425 -8.657 -11.014 1.00 97.69 86 LYS A C 1
ATOM 651 O O . LYS A 1 86 ? 6.173 -8.739 -11.983 1.00 97.69 86 LYS A O 1
ATOM 656 N N . ASP A 1 87 ? 4.397 -9.476 -10.835 1.00 97.38 87 ASP A N 1
ATOM 657 C CA . ASP A 1 87 ? 4.077 -10.555 -11.769 1.00 97.38 87 ASP A CA 1
ATOM 658 C C . ASP A 1 87 ? 3.699 -10.004 -13.146 1.00 97.38 87 ASP A C 1
ATOM 660 O O . ASP A 1 87 ? 4.179 -10.510 -14.160 1.00 97.38 87 ASP A O 1
ATOM 664 N N . ARG A 1 88 ? 2.919 -8.916 -13.215 1.00 94.75 88 ARG A N 1
ATOM 665 C CA . ARG A 1 88 ? 2.639 -8.219 -14.486 1.00 94.75 88 ARG A CA 1
ATOM 666 C C . ARG A 1 88 ? 3.911 -7.686 -15.138 1.00 94.75 88 ARG A C 1
ATOM 668 O O . ARG A 1 88 ? 4.052 -7.782 -16.350 1.00 94.75 88 ARG A O 1
ATOM 675 N N . MET A 1 89 ? 4.835 -7.142 -14.344 1.00 97.31 89 MET A N 1
ATOM 676 C CA . MET A 1 89 ? 6.124 -6.646 -14.832 1.00 97.31 89 MET A CA 1
ATOM 677 C C . MET A 1 89 ? 6.991 -7.774 -15.410 1.00 97.31 89 MET A C 1
ATOM 679 O O . MET A 1 89 ? 7.596 -7.591 -16.461 1.00 97.31 89 MET A O 1
ATOM 683 N N . VAL A 1 90 ? 7.060 -8.925 -14.734 1.00 98.06 90 VAL A N 1
ATOM 684 C CA . VAL A 1 90 ? 7.864 -10.087 -15.159 1.00 98.06 90 VAL A CA 1
ATOM 685 C C . VAL A 1 90 ? 7.276 -10.752 -16.403 1.00 98.06 90 VAL A C 1
ATOM 687 O O . VAL A 1 90 ? 8.025 -11.170 -17.279 1.00 98.06 90 VAL A O 1
ATOM 690 N N . ASN A 1 91 ? 5.948 -10.819 -16.497 1.00 97.88 91 ASN A N 1
ATOM 691 C CA . ASN A 1 91 ? 5.244 -11.463 -17.607 1.00 97.88 91 ASN A CA 1
ATOM 692 C C . ASN A 1 91 ? 4.909 -10.504 -18.767 1.00 97.88 91 ASN A C 1
ATOM 694 O O . ASN A 1 91 ? 4.165 -10.878 -19.673 1.00 97.88 91 ASN A O 1
ATOM 698 N N . ALA A 1 92 ? 5.417 -9.268 -18.751 1.00 97.88 92 ALA A N 1
ATOM 699 C CA . ALA A 1 92 ? 5.169 -8.304 -19.816 1.00 97.88 92 ALA A CA 1
ATOM 700 C C . ALA A 1 92 ? 5.858 -8.733 -21.122 1.00 97.88 92 ALA A C 1
ATOM 702 O O . ALA A 1 92 ? 7.068 -8.952 -21.160 1.00 97.88 92 ALA A O 1
ATOM 703 N N . SER A 1 93 ? 5.089 -8.814 -22.208 1.00 97.50 93 SER A N 1
ATOM 704 C CA . SER A 1 93 ? 5.594 -9.180 -23.537 1.00 97.50 93 SER A CA 1
ATOM 705 C C . SER A 1 93 ? 6.278 -8.027 -24.276 1.00 97.50 93 SER A C 1
ATOM 707 O O . SER A 1 93 ? 6.965 -8.251 -25.269 1.00 97.50 93 SER A O 1
ATOM 709 N N . ASP A 1 94 ? 6.058 -6.789 -23.834 1.00 97.56 94 ASP A N 1
ATOM 710 C CA . ASP A 1 94 ? 6.462 -5.571 -24.526 1.00 97.56 94 ASP A CA 1
ATOM 711 C C . ASP A 1 94 ? 7.073 -4.528 -23.573 1.00 97.56 94 ASP A C 1
ATOM 713 O O . ASP A 1 94 ? 6.900 -4.557 -22.351 1.00 97.56 94 ASP A O 1
ATOM 717 N N . VAL A 1 95 ? 7.797 -3.564 -24.151 1.00 97.69 95 VAL A N 1
ATOM 718 C CA . VAL A 1 95 ? 8.518 -2.530 -23.389 1.00 97.69 95 VAL A CA 1
ATOM 719 C C . VAL A 1 95 ? 7.561 -1.607 -22.626 1.00 97.69 95 VAL A C 1
ATOM 721 O O . VAL A 1 95 ? 7.898 -1.166 -21.525 1.00 97.69 95 VAL A O 1
ATOM 724 N N . LEU A 1 96 ? 6.366 -1.327 -23.163 1.00 97.56 96 LEU A N 1
ATOM 725 C CA . LEU A 1 96 ? 5.388 -0.476 -22.478 1.00 97.56 96 LEU A CA 1
ATOM 726 C C . LEU A 1 96 ? 4.763 -1.209 -21.290 1.00 97.56 96 LEU A C 1
ATOM 728 O O . LEU A 1 96 ? 4.653 -0.620 -20.214 1.00 97.56 96 LEU A O 1
ATOM 732 N N . GLY A 1 97 ? 4.427 -2.494 -21.444 1.00 96.38 97 GLY A N 1
ATOM 733 C CA . GLY A 1 97 ? 4.000 -3.350 -20.338 1.00 96.38 97 GLY A CA 1
ATOM 734 C C . GLY A 1 97 ? 5.037 -3.410 -19.214 1.00 96.38 97 GLY A C 1
ATOM 735 O O . GLY A 1 97 ? 4.697 -3.212 -18.045 1.00 96.38 97 GLY A O 1
ATOM 736 N N . LEU A 1 98 ? 6.318 -3.573 -19.561 1.00 97.62 98 LEU A N 1
ATOM 737 C CA . LEU A 1 98 ? 7.418 -3.561 -18.594 1.00 97.62 98 LEU A CA 1
ATOM 738 C C . LEU A 1 98 ? 7.534 -2.211 -17.869 1.00 97.62 98 LEU A C 1
ATOM 740 O O . LEU A 1 98 ? 7.681 -2.174 -16.644 1.00 97.62 98 LEU A O 1
ATOM 744 N N . ALA A 1 99 ? 7.466 -1.096 -18.604 1.00 97.69 99 ALA A N 1
ATOM 745 C CA . ALA A 1 99 ? 7.528 0.245 -18.027 1.00 97.69 99 ALA A CA 1
ATOM 746 C C . ALA A 1 99 ? 6.353 0.499 -17.072 1.00 97.69 99 ALA A C 1
ATOM 748 O O . ALA A 1 99 ? 6.562 0.948 -15.945 1.00 97.69 99 ALA A O 1
ATOM 749 N N . ARG A 1 100 ? 5.133 0.128 -17.476 1.00 97.12 100 ARG A N 1
ATOM 750 C CA . ARG A 1 100 ? 3.940 0.220 -16.630 1.00 97.12 100 ARG A CA 1
ATOM 751 C C . ARG A 1 100 ? 4.082 -0.616 -15.360 1.00 97.12 100 ARG A C 1
ATOM 753 O O . ARG A 1 100 ? 3.858 -0.096 -14.272 1.00 97.12 100 ARG A O 1
ATOM 760 N N . GLY A 1 101 ? 4.499 -1.876 -15.485 1.00 96.44 101 GLY A N 1
ATOM 761 C CA . GLY A 1 101 ? 4.714 -2.756 -14.337 1.00 96.44 101 GLY A CA 1
ATOM 762 C C . GLY A 1 101 ? 5.737 -2.188 -13.348 1.00 96.44 101 GLY A C 1
ATOM 763 O O . GLY A 1 101 ? 5.515 -2.223 -12.141 1.00 96.44 101 GLY A O 1
ATOM 764 N N . ARG A 1 102 ? 6.822 -1.576 -13.843 1.00 97.88 102 ARG A N 1
ATOM 765 C CA . ARG A 1 102 ? 7.821 -0.898 -12.999 1.00 97.88 102 ARG A CA 1
ATOM 766 C C . ARG A 1 102 ? 7.239 0.265 -12.197 1.00 97.88 102 ARG A C 1
ATOM 768 O O . ARG A 1 102 ? 7.574 0.401 -11.020 1.00 97.88 102 ARG A O 1
ATOM 775 N N . GLU A 1 103 ? 6.414 1.104 -12.820 1.00 98.25 103 GLU A N 1
ATOM 776 C CA . GLU A 1 103 ? 5.761 2.219 -12.124 1.00 98.25 103 GLU A CA 1
ATOM 777 C C . GLU A 1 103 ? 4.724 1.718 -11.110 1.00 98.25 103 GLU A C 1
ATOM 779 O O . GLU A 1 103 ? 4.681 2.222 -9.989 1.00 98.25 103 GLU A O 1
ATOM 784 N N . GLU A 1 104 ? 3.954 0.674 -11.443 1.00 96.62 104 GLU A N 1
ATOM 785 C CA . GLU A 1 104 ? 3.010 0.045 -10.508 1.00 96.62 104 GLU A CA 1
ATOM 786 C C . GLU A 1 104 ? 3.739 -0.532 -9.282 1.00 96.62 104 GLU A C 1
ATOM 788 O O . GLU A 1 104 ? 3.346 -0.262 -8.148 1.00 96.62 104 GLU A O 1
ATOM 793 N N . VAL A 1 105 ? 4.845 -1.260 -9.474 1.00 97.88 105 VAL A N 1
ATOM 794 C CA . VAL A 1 105 ? 5.655 -1.788 -8.361 1.00 97.88 105 VAL A CA 1
ATOM 795 C C . VAL A 1 105 ? 6.200 -0.658 -7.487 1.00 97.88 105 VAL A C 1
ATOM 797 O O . VAL A 1 105 ? 6.078 -0.725 -6.264 1.00 97.88 105 VAL A O 1
ATOM 800 N N . ARG A 1 106 ? 6.768 0.401 -8.086 1.00 97.25 106 ARG A N 1
ATOM 801 C CA . ARG A 1 106 ? 7.262 1.563 -7.326 1.00 97.25 106 ARG A CA 1
ATOM 802 C C . ARG A 1 106 ? 6.149 2.231 -6.527 1.00 97.25 106 ARG A C 1
ATOM 804 O O . ARG A 1 106 ? 6.363 2.550 -5.360 1.00 97.25 106 ARG A O 1
ATOM 811 N N . TYR A 1 107 ? 4.972 2.400 -7.124 1.00 96.44 107 TYR A N 1
ATOM 812 C CA . TYR A 1 107 ? 3.807 2.956 -6.444 1.00 96.44 107 TYR A CA 1
ATOM 813 C C . TYR A 1 107 ? 3.423 2.130 -5.209 1.00 96.44 107 TYR A C 1
ATOM 815 O O . TYR A 1 107 ? 3.281 2.687 -4.119 1.00 96.44 107 TYR A O 1
ATOM 823 N N . TRP A 1 108 ? 3.311 0.805 -5.340 1.00 94.69 108 TRP A N 1
ATOM 824 C CA . TRP A 1 108 ? 2.924 -0.052 -4.217 1.00 94.69 108 TRP A CA 1
ATOM 825 C C . TRP A 1 108 ? 3.988 -0.122 -3.118 1.00 94.69 108 TRP A C 1
ATOM 827 O O . TRP A 1 108 ? 3.639 -0.088 -1.937 1.00 94.69 108 TRP A O 1
ATOM 837 N N . LEU A 1 109 ? 5.276 -0.145 -3.474 1.00 94.62 109 LEU A N 1
ATOM 838 C CA . LEU A 1 109 ? 6.369 -0.075 -2.497 1.00 94.62 109 LEU A CA 1
ATOM 839 C C . LEU A 1 109 ? 6.372 1.259 -1.744 1.00 94.62 109 LEU A C 1
ATOM 841 O O . LEU A 1 109 ? 6.455 1.274 -0.519 1.00 94.62 109 LEU A O 1
ATOM 845 N N . TRP A 1 110 ? 6.178 2.373 -2.450 1.00 94.94 110 TRP A N 1
ATOM 846 C CA . TRP A 1 110 ? 6.047 3.692 -1.831 1.00 94.94 110 TRP A CA 1
ATOM 847 C C . TRP A 1 110 ? 4.847 3.768 -0.878 1.00 94.94 110 TRP A C 1
ATOM 849 O O . TRP A 1 110 ? 4.928 4.351 0.207 1.00 94.94 110 TRP A O 1
ATOM 859 N N . MET A 1 111 ? 3.729 3.136 -1.245 1.00 91.06 111 MET A N 1
ATOM 860 C CA . MET A 1 111 ? 2.585 2.996 -0.349 1.00 91.06 111 MET A CA 1
ATOM 861 C C . MET A 1 111 ? 2.952 2.163 0.883 1.00 91.06 111 MET A C 1
ATOM 863 O O . MET A 1 111 ? 2.680 2.611 1.991 1.00 91.06 111 MET A O 1
ATOM 867 N N . LEU A 1 112 ? 3.624 1.018 0.746 1.00 91.25 112 LEU A N 1
ATOM 868 C CA . LEU A 1 112 ? 4.089 0.225 1.894 1.00 91.25 112 LEU A CA 1
ATOM 869 C C . LEU A 1 112 ? 4.991 1.034 2.839 1.00 91.25 112 LEU A C 1
ATOM 871 O O . LEU A 1 112 ? 4.744 1.040 4.045 1.00 91.25 112 LEU A O 1
ATOM 875 N N . GLU A 1 113 ? 5.964 1.780 2.314 1.00 92.62 113 GLU A N 1
ATOM 876 C CA . GLU A 1 113 ? 6.846 2.649 3.108 1.00 92.62 113 GLU A CA 1
ATOM 877 C C . GLU A 1 113 ? 6.059 3.689 3.914 1.00 92.62 113 GLU A C 1
ATOM 879 O O . GLU A 1 113 ? 6.262 3.847 5.119 1.00 92.62 113 GLU A O 1
ATOM 884 N N . ARG A 1 114 ? 5.109 4.379 3.270 1.00 88.81 114 ARG A N 1
ATOM 885 C CA . ARG A 1 114 ? 4.313 5.437 3.914 1.00 88.81 114 ARG A CA 1
ATOM 886 C C . ARG A 1 114 ? 3.274 4.900 4.883 1.00 88.81 114 ARG A C 1
ATOM 888 O O . ARG A 1 114 ? 2.970 5.545 5.883 1.00 88.81 114 ARG A O 1
ATOM 895 N N . ARG A 1 115 ? 2.673 3.758 4.558 1.00 83.12 115 ARG A N 1
ATOM 896 C CA . ARG A 1 115 ? 1.579 3.147 5.324 1.00 83.12 115 ARG A CA 1
ATOM 897 C C . ARG A 1 115 ? 2.119 2.324 6.500 1.00 83.12 115 ARG A C 1
ATOM 899 O O . ARG A 1 115 ? 1.426 2.170 7.503 1.00 83.12 115 ARG A O 1
ATOM 906 N N . ARG A 1 116 ? 3.352 1.811 6.402 1.00 85.75 116 ARG A N 1
ATOM 907 C CA . ARG A 1 116 ? 4.014 0.957 7.402 1.00 85.75 116 ARG A CA 1
ATOM 908 C C . ARG A 1 116 ? 5.482 1.364 7.618 1.00 85.75 116 ARG A C 1
ATOM 910 O O . ARG A 1 116 ? 6.375 0.524 7.476 1.00 85.75 116 ARG A O 1
ATOM 917 N N . PRO A 1 117 ? 5.753 2.603 8.069 1.00 88.81 117 PRO A N 1
ATOM 918 C CA . PRO A 1 117 ? 7.121 3.112 8.204 1.00 88.81 117 PRO A CA 1
ATOM 919 C C . PRO A 1 117 ? 7.966 2.293 9.187 1.00 88.81 117 PRO A C 1
ATOM 921 O O . PRO A 1 117 ? 9.160 2.119 8.982 1.00 88.81 117 PRO A O 1
ATOM 924 N N . LYS A 1 118 ? 7.349 1.714 10.226 1.00 87.44 118 LYS A N 1
ATOM 925 C CA . LYS A 1 118 ? 8.048 0.848 11.189 1.00 87.44 118 LYS A CA 1
ATOM 926 C C . LYS A 1 118 ? 8.598 -0.440 10.556 1.00 87.44 118 LYS A C 1
ATOM 928 O O . LYS A 1 118 ? 9.624 -0.939 11.005 1.00 87.44 118 LYS A O 1
ATOM 933 N N . LEU A 1 119 ? 7.904 -0.996 9.559 1.00 88.12 119 LEU A N 1
ATOM 934 C CA . LEU A 1 119 ? 8.284 -2.261 8.919 1.00 88.12 119 LEU A CA 1
ATOM 935 C C . LEU A 1 119 ? 9.130 -2.035 7.661 1.00 88.12 119 LEU A C 1
ATOM 937 O O . LEU A 1 119 ? 10.142 -2.714 7.489 1.00 88.12 119 LEU A O 1
ATOM 941 N N . TYR A 1 120 ? 8.729 -1.078 6.819 1.00 91.06 120 TYR A N 1
ATOM 942 C CA . TYR A 1 120 ? 9.294 -0.865 5.481 1.00 91.06 120 TYR A CA 1
ATOM 943 C C . TYR A 1 120 ? 10.010 0.478 5.312 1.00 91.06 120 TYR A C 1
ATOM 945 O O . TYR A 1 120 ? 10.513 0.754 4.233 1.00 91.06 120 TYR A O 1
ATOM 953 N N . GLY A 1 121 ? 10.071 1.321 6.345 1.00 89.00 121 GLY A N 1
ATOM 954 C CA . GLY A 1 121 ? 10.804 2.582 6.270 1.00 89.00 121 GLY A CA 1
ATOM 955 C C . GLY A 1 121 ? 12.316 2.382 6.090 1.00 89.00 121 GLY A C 1
ATOM 956 O O . GLY A 1 121 ? 12.842 1.297 6.366 1.00 89.00 121 GLY A O 1
ATOM 957 N N . PRO A 1 122 ? 13.037 3.431 5.657 1.00 89.12 122 PRO A N 1
ATOM 958 C CA . PRO A 1 122 ? 14.480 3.373 5.471 1.00 89.12 122 PRO A CA 1
ATOM 959 C C . PRO A 1 122 ? 15.172 3.031 6.795 1.00 89.12 122 PRO A C 1
ATOM 961 O O . PRO A 1 122 ? 15.128 3.794 7.760 1.00 89.12 122 PRO A O 1
ATOM 964 N N . LYS A 1 123 ? 15.826 1.867 6.843 1.00 88.19 123 LYS A N 1
ATOM 965 C CA . LYS A 1 123 ? 16.630 1.440 7.990 1.00 88.19 123 LYS A CA 1
ATOM 966 C C . LYS A 1 123 ? 18.024 2.036 7.849 1.00 88.19 123 LYS A C 1
ATOM 968 O O . LYS A 1 123 ? 18.873 1.473 7.167 1.00 88.19 123 LYS A O 1
ATOM 973 N N . GLN A 1 124 ? 18.246 3.195 8.459 1.00 86.12 124 GLN A N 1
ATOM 974 C CA . GLN A 1 124 ? 19.587 3.763 8.554 1.00 86.12 124 GLN A CA 1
ATOM 975 C C . GLN A 1 124 ? 20.325 3.135 9.735 1.00 86.12 124 GLN A C 1
ATOM 977 O O . GLN A 1 124 ? 19.870 3.213 10.875 1.00 86.12 124 GLN A O 1
ATOM 982 N N . HIS A 1 125 ? 21.467 2.515 9.450 1.00 84.31 125 HIS A N 1
ATOM 983 C CA . HIS A 1 125 ? 22.457 2.169 10.459 1.00 84.31 125 HIS A CA 1
ATOM 984 C C . HIS A 1 125 ? 23.449 3.331 10.539 1.00 84.31 125 HIS A C 1
ATOM 986 O O . HIS A 1 125 ? 24.135 3.614 9.558 1.00 84.31 125 HIS A O 1
ATOM 992 N N . ILE A 1 126 ? 23.471 4.045 11.665 1.00 85.69 126 ILE A N 1
ATOM 993 C CA . ILE A 1 126 ? 24.395 5.162 11.885 1.00 85.69 126 ILE A CA 1
ATOM 994 C C . ILE A 1 126 ? 25.469 4.680 12.854 1.00 85.69 126 ILE A C 1
ATOM 996 O O . ILE A 1 126 ? 25.208 4.526 14.045 1.00 85.69 126 ILE A O 1
ATOM 1000 N N . GLU A 1 127 ? 26.672 4.452 12.337 1.00 84.69 127 GLU A N 1
ATOM 1001 C CA . GLU A 1 127 ? 27.860 4.255 13.164 1.00 84.69 127 GLU A CA 1
ATOM 1002 C C . GLU A 1 127 ? 28.351 5.630 13.618 1.00 84.69 127 GLU A C 1
ATOM 1004 O O . GLU A 1 127 ? 28.748 6.462 12.803 1.00 84.69 127 GLU A O 1
ATOM 1009 N N . GLN A 1 128 ? 28.251 5.904 14.918 1.00 79.81 128 GLN A N 1
ATOM 1010 C CA . GLN A 1 128 ? 28.774 7.135 15.503 1.00 79.81 128 GLN A CA 1
ATOM 1011 C C . GLN A 1 128 ? 30.162 6.861 16.073 1.00 79.81 128 GLN A C 1
ATOM 1013 O O . GLN A 1 128 ? 30.297 6.240 17.128 1.00 79.81 128 GLN A O 1
ATOM 1018 N N . ASP A 1 129 ? 31.192 7.345 15.382 1.00 77.25 129 ASP A N 1
ATOM 1019 C CA . ASP A 1 129 ? 32.540 7.394 15.937 1.00 77.25 129 ASP A CA 1
ATOM 1020 C C . ASP A 1 129 ? 32.590 8.518 16.980 1.00 77.25 129 ASP A C 1
ATOM 1022 O O . ASP A 1 129 ? 32.534 9.709 16.664 1.00 77.25 129 ASP A O 1
ATOM 1026 N N . THR A 1 130 ? 32.597 8.135 18.257 1.00 78.25 130 THR A N 1
ATOM 1027 C CA . THR A 1 130 ? 32.545 9.072 19.390 1.00 78.25 130 THR A CA 1
ATOM 1028 C C . THR A 1 130 ? 33.949 9.593 19.708 1.00 78.25 130 THR A C 1
ATOM 1030 O O . THR A 1 130 ? 34.438 9.477 20.830 1.00 78.25 130 THR A O 1
ATOM 1033 N N . ALA A 1 131 ? 34.636 10.156 18.718 1.00 77.44 131 ALA A N 1
ATOM 1034 C CA . ALA A 1 131 ? 35.923 10.806 18.926 1.00 77.44 131 ALA A CA 1
ATOM 1035 C C . ALA A 1 131 ? 35.699 12.289 19.260 1.00 77.44 131 ALA A C 1
ATOM 1037 O O . ALA A 1 131 ? 35.470 13.130 18.390 1.00 77.44 131 ALA A O 1
ATOM 1038 N N . VAL A 1 132 ? 35.755 12.630 20.549 1.00 78.75 132 VAL A N 1
ATOM 1039 C CA . VAL A 1 132 ? 35.681 14.026 21.003 1.00 78.75 132 VAL A CA 1
ATOM 1040 C C . VAL A 1 132 ? 37.030 14.702 20.747 1.00 78.75 132 VAL A C 1
ATOM 1042 O O . VAL A 1 132 ? 38.007 14.434 21.444 1.00 78.75 132 VAL A O 1
ATOM 1045 N N . THR A 1 133 ? 37.093 15.604 19.766 1.00 75.69 133 THR A N 1
ATOM 1046 C CA . THR A 1 133 ? 38.278 16.447 19.541 1.00 75.69 133 THR A CA 1
ATOM 1047 C C . THR A 1 133 ? 38.169 17.709 20.394 1.00 75.69 133 THR A C 1
ATOM 1049 O O . THR A 1 133 ? 37.301 18.549 20.168 1.00 75.69 133 THR A O 1
ATOM 1052 N N . ILE A 1 134 ? 39.052 17.851 21.383 1.00 78.50 134 ILE A N 1
ATOM 1053 C CA . ILE A 1 134 ? 39.134 19.044 22.233 1.00 78.50 134 ILE A CA 1
ATOM 1054 C C . ILE A 1 134 ? 40.175 19.995 21.632 1.00 78.50 134 ILE A C 1
ATOM 1056 O O . ILE A 1 134 ? 41.376 19.742 21.718 1.00 78.50 134 ILE A O 1
ATOM 1060 N N . THR A 1 135 ? 39.734 21.114 21.055 1.00 79.12 135 THR A N 1
ATOM 1061 C CA . THR A 1 135 ? 40.635 22.195 20.625 1.00 79.12 135 THR A CA 1
ATOM 1062 C C . THR A 1 135 ? 40.807 23.202 21.761 1.00 79.12 135 THR A C 1
ATOM 1064 O O . THR A 1 135 ? 39.899 23.969 22.072 1.00 79.12 135 THR A O 1
ATOM 1067 N N . ILE A 1 136 ? 41.983 23.211 22.392 1.00 81.19 136 ILE A N 1
ATOM 1068 C CA . ILE A 1 136 ? 42.332 24.194 23.426 1.00 81.19 136 ILE A CA 1
ATOM 1069 C C . ILE A 1 136 ? 43.013 25.388 22.753 1.00 81.19 136 ILE A C 1
ATOM 1071 O O . ILE A 1 136 ? 44.211 25.346 22.472 1.00 81.19 136 ILE A O 1
ATOM 1075 N N . ASN A 1 137 ? 42.274 26.475 22.539 1.00 76.31 137 ASN A N 1
ATOM 1076 C CA . ASN A 1 137 ? 42.869 27.750 22.143 1.00 76.31 137 ASN A CA 1
ATOM 1077 C C . ASN A 1 137 ? 43.471 28.422 23.381 1.00 76.31 137 ASN A C 1
ATOM 1079 O O . ASN A 1 137 ? 42.750 28.950 24.226 1.00 76.31 137 ASN A O 1
ATOM 1083 N N . ARG A 1 138 ? 44.800 28.387 23.516 1.00 80.81 138 ARG A N 1
ATOM 1084 C CA . ARG A 1 138 ? 45.502 29.155 24.550 1.00 80.81 138 ARG A CA 1
ATOM 1085 C C . ARG A 1 138 ? 45.697 30.584 24.056 1.00 80.81 138 ARG A C 1
ATOM 1087 O O . ARG A 1 138 ? 46.413 30.800 23.083 1.00 80.81 138 ARG A O 1
ATOM 1094 N N . THR A 1 139 ? 45.099 31.554 24.740 1.00 79.12 139 THR A N 1
ATOM 1095 C CA . THR A 1 139 ? 45.458 32.965 24.560 1.00 79.12 139 THR A CA 1
ATOM 1096 C C . THR A 1 139 ? 46.879 33.168 25.096 1.00 79.12 139 THR A C 1
ATOM 1098 O O . THR A 1 139 ? 47.125 32.811 26.253 1.00 79.12 139 THR A O 1
ATOM 1101 N N . PRO A 1 140 ? 47.832 33.690 24.304 1.00 81.00 140 PRO A N 1
ATOM 1102 C CA . PRO A 1 140 ? 49.152 34.011 24.827 1.00 81.00 140 PRO A CA 1
ATOM 1103 C C . PRO A 1 140 ? 49.030 35.088 25.920 1.00 81.00 140 PRO A C 1
ATOM 1105 O O . PRO A 1 140 ? 48.176 35.973 25.812 1.00 81.00 140 PRO A O 1
ATOM 1108 N N . PRO A 1 141 ? 49.844 35.020 26.988 1.00 79.00 141 PRO A N 1
ATOM 1109 C CA . PRO A 1 141 ? 49.850 36.050 28.019 1.00 79.00 141 PRO A CA 1
ATOM 1110 C C . PRO A 1 141 ? 50.225 37.413 27.410 1.00 79.00 141 PRO A C 1
ATOM 1112 O O . PRO A 1 141 ? 50.989 37.457 26.441 1.00 79.00 141 PRO A O 1
ATOM 1115 N N . PRO A 1 142 ? 49.713 38.529 27.960 1.00 77.19 142 PRO A N 1
ATOM 1116 C CA . PRO A 1 142 ? 50.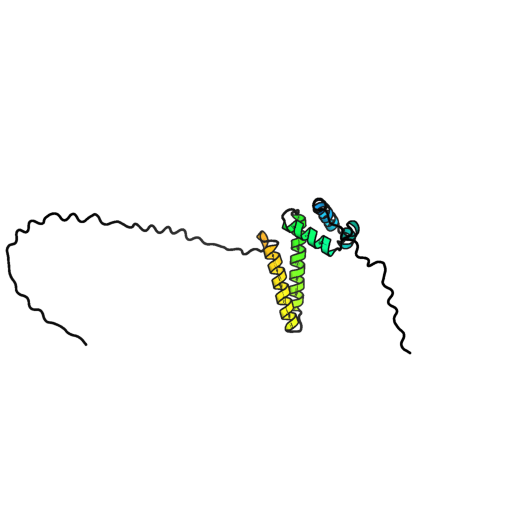085 39.856 27.490 1.00 77.19 142 PRO A CA 1
ATOM 1117 C C . PRO A 1 142 ? 51.599 40.042 27.628 1.00 77.19 142 PRO A C 1
ATOM 1119 O O . PRO A 1 142 ? 52.169 39.817 28.697 1.00 77.19 142 PRO A O 1
ATOM 1122 N N . VAL A 1 143 ? 52.250 40.454 26.538 1.00 76.50 143 VAL A N 1
ATOM 1123 C CA . VAL A 1 143 ? 53.665 40.833 26.549 1.00 76.50 143 VAL A CA 1
ATOM 1124 C C . VAL A 1 143 ? 53.783 42.112 27.375 1.00 76.50 143 VAL A C 1
ATOM 1126 O O . VAL A 1 143 ? 53.430 43.199 26.921 1.00 76.50 143 VAL A O 1
ATOM 1129 N N . VAL A 1 144 ? 54.228 41.983 28.625 1.00 71.50 144 VAL A N 1
ATOM 1130 C CA . VAL A 1 144 ? 54.599 43.136 29.445 1.00 71.50 144 VAL A CA 1
ATOM 1131 C C . VAL A 1 144 ? 55.951 43.615 28.933 1.00 71.50 144 VAL A C 1
ATOM 1133 O O . VAL A 1 144 ? 56.975 42.980 29.176 1.00 71.50 144 VAL A O 1
ATOM 1136 N N . ASN A 1 145 ? 55.950 44.730 28.204 1.00 72.06 145 ASN A N 1
ATOM 1137 C CA . ASN A 1 145 ? 57.171 45.424 27.806 1.00 72.06 145 ASN A CA 1
ATOM 1138 C C . ASN A 1 145 ? 57.828 46.021 29.059 1.00 72.06 145 ASN A C 1
ATOM 1140 O O . ASN A 1 145 ? 57.575 47.170 29.418 1.00 72.06 145 ASN A O 1
ATOM 1144 N N . ALA A 1 146 ? 58.638 45.230 29.762 1.00 69.31 146 ALA A N 1
ATOM 1145 C CA . ALA A 1 146 ? 59.525 45.760 30.786 1.00 69.31 146 ALA A CA 1
ATOM 1146 C C . ALA A 1 146 ? 60.583 46.651 30.104 1.00 69.31 146 ALA A C 1
ATOM 1148 O O . ALA A 1 146 ? 61.124 46.251 29.068 1.00 69.31 146 ALA A O 1
ATOM 1149 N N . PRO A 1 147 ? 60.889 47.847 30.639 1.00 64.75 147 PRO A N 1
ATOM 1150 C CA . PRO A 1 147 ? 61.945 48.685 30.091 1.00 64.75 147 PRO A CA 1
ATOM 1151 C C . PRO A 1 147 ? 63.276 47.934 30.175 1.00 64.75 147 PRO A C 1
ATOM 1153 O O . PRO A 1 147 ? 63.741 47.562 31.251 1.00 64.75 147 PRO A O 1
ATOM 1156 N N . ILE A 1 148 ? 63.868 47.683 29.011 1.00 60.12 148 ILE A N 1
ATOM 1157 C CA . ILE A 1 148 ? 65.171 47.041 28.880 1.00 60.12 148 ILE A CA 1
ATOM 1158 C C . ILE A 1 148 ? 66.223 48.110 29.187 1.00 60.12 148 ILE A C 1
ATOM 1160 O O . ILE A 1 148 ? 66.403 49.048 28.411 1.00 60.12 148 ILE A O 1
ATOM 1164 N N . THR A 1 149 ? 66.925 47.986 30.314 1.00 56.94 149 THR A N 1
ATOM 1165 C CA . THR A 1 149 ? 68.142 48.769 30.564 1.00 56.94 149 THR A CA 1
ATOM 1166 C C . THR A 1 149 ? 69.249 48.209 29.676 1.00 56.94 149 THR A C 1
ATOM 1168 O O . THR A 1 149 ? 69.861 47.190 29.990 1.00 56.94 149 THR A O 1
ATOM 1171 N N . VAL A 1 150 ? 69.472 48.844 28.527 1.00 57.28 150 VAL A N 1
ATOM 1172 C CA . VAL A 1 150 ? 70.546 48.479 27.599 1.00 57.28 150 VAL A CA 1
ATOM 1173 C C . VAL A 1 150 ? 71.858 49.075 28.105 1.00 57.28 150 VAL A C 1
ATOM 1175 O O . VAL A 1 150 ? 72.132 50.257 27.913 1.00 57.28 150 VAL A O 1
ATOM 1178 N N . THR A 1 151 ? 72.696 48.250 28.730 1.00 54.41 151 THR A N 1
ATOM 1179 C CA . THR A 1 151 ? 74.111 48.573 28.969 1.00 54.41 151 THR A CA 1
ATOM 1180 C C . THR A 1 151 ? 74.892 48.224 27.700 1.00 54.41 151 THR A C 1
ATOM 1182 O O . THR A 1 151 ? 75.496 47.160 27.593 1.00 54.41 151 THR A O 1
ATOM 1185 N N . GLY A 1 152 ? 74.788 49.073 26.678 1.00 49.34 152 GLY A N 1
ATOM 1186 C CA . GLY A 1 152 ? 75.459 48.867 25.395 1.00 49.34 152 GLY A CA 1
ATOM 1187 C C . GLY A 1 152 ? 76.927 49.291 25.449 1.00 49.34 152 GLY A C 1
ATOM 1188 O O . GLY A 1 152 ? 77.221 50.458 25.693 1.00 49.34 152 GLY A O 1
ATOM 1189 N N . SER A 1 153 ? 77.842 48.357 25.181 1.00 51.41 153 SER A N 1
ATOM 1190 C CA . SER A 1 153 ? 79.183 48.669 24.677 1.00 51.41 153 SER A CA 1
ATOM 1191 C C . SER A 1 153 ? 79.136 48.505 23.157 1.00 51.41 153 SER A C 1
ATOM 1193 O O . SER A 1 153 ? 78.777 47.437 22.662 1.00 51.41 153 SER A O 1
ATOM 1195 N N . LEU A 1 154 ? 79.386 49.597 22.434 1.00 54.31 154 LEU A N 1
ATOM 1196 C CA . LEU A 1 154 ? 79.274 49.684 20.979 1.00 54.31 154 LEU A CA 1
ATOM 1197 C C . LEU A 1 154 ? 80.473 48.975 20.328 1.00 54.31 154 LEU A C 1
ATOM 1199 O O . LEU A 1 154 ? 81.616 49.361 20.572 1.00 54.31 154 LEU A O 1
ATOM 1203 N N . VAL A 1 155 ? 80.225 47.968 19.489 1.00 57.28 155 VAL A N 1
ATOM 1204 C CA . VAL A 1 155 ? 81.226 47.438 18.551 1.00 57.28 155 VAL A CA 1
ATOM 1205 C C . VAL A 1 155 ? 80.610 47.487 17.158 1.00 57.28 155 VAL A C 1
ATOM 1207 O O . VAL A 1 155 ? 79.799 46.639 16.796 1.00 57.28 155 VAL A O 1
ATOM 1210 N N . ASP A 1 156 ? 80.975 48.522 16.404 1.00 55.22 156 ASP A N 1
ATOM 1211 C CA . ASP A 1 156 ? 80.597 48.711 15.004 1.00 55.22 156 ASP A CA 1
ATOM 1212 C C . ASP A 1 156 ? 81.296 47.672 14.132 1.00 55.22 156 ASP A C 1
ATOM 1214 O O . ASP A 1 156 ? 82.525 47.646 14.103 1.00 55.22 156 ASP A O 1
ATOM 1218 N N . HIS A 1 157 ? 80.546 46.852 13.391 1.00 56.03 157 HIS A N 1
ATOM 1219 C CA . HIS A 1 157 ? 81.061 46.130 12.223 1.00 56.03 157 HIS A CA 1
ATOM 1220 C C . HIS A 1 157 ? 80.117 46.356 11.038 1.00 56.03 157 HIS A C 1
ATOM 1222 O O . HIS A 1 157 ? 79.017 45.813 10.961 1.00 56.03 157 HIS A O 1
ATOM 1228 N N . SER A 1 158 ? 80.584 47.216 10.137 1.00 59.38 158 SER A N 1
ATOM 1229 C CA . SER A 1 158 ? 80.001 47.572 8.849 1.00 59.38 158 SER A CA 1
ATOM 1230 C C . SER A 1 158 ? 79.778 46.357 7.947 1.00 59.38 158 SER A C 1
ATOM 1232 O O . SER A 1 158 ? 80.631 45.472 7.858 1.00 59.38 158 SER A O 1
ATOM 1234 N N . GLY A 1 159 ? 78.627 46.363 7.275 1.00 48.84 159 GLY A N 1
ATOM 1235 C CA . GLY A 1 159 ? 78.119 45.291 6.433 1.00 48.84 159 GLY A CA 1
ATOM 1236 C C . GLY A 1 159 ? 78.851 45.071 5.112 1.00 48.84 159 GLY A C 1
ATOM 1237 O O . GLY A 1 159 ? 79.685 45.861 4.674 1.00 48.84 159 GLY A O 1
ATOM 1238 N N . ASN A 1 160 ? 78.461 43.975 4.469 1.00 57.75 160 ASN A N 1
ATOM 1239 C CA . ASN A 1 160 ? 78.665 43.741 3.050 1.00 57.75 160 ASN A CA 1
ATOM 1240 C C . ASN A 1 160 ? 77.474 42.916 2.535 1.00 57.75 160 ASN A C 1
ATOM 1242 O O . ASN A 1 160 ? 77.441 41.695 2.688 1.00 57.75 160 ASN A O 1
ATOM 1246 N N . GLU A 1 161 ? 76.466 43.607 2.005 1.00 52.53 161 GLU A N 1
ATOM 1247 C CA . GLU A 1 161 ? 75.377 43.011 1.232 1.00 52.53 161 GLU A CA 1
ATOM 1248 C C . GLU A 1 161 ? 75.900 42.676 -0.165 1.00 52.53 161 GLU A C 1
ATOM 1250 O O . GLU A 1 161 ? 76.527 43.503 -0.825 1.00 52.53 161 GLU A O 1
ATOM 1255 N N . THR A 1 162 ? 75.619 41.461 -0.626 1.00 61.56 162 THR A N 1
ATOM 1256 C CA . THR A 1 162 ? 75.655 41.156 -2.056 1.00 61.56 162 THR A CA 1
ATOM 1257 C C . THR A 1 162 ? 74.265 40.705 -2.462 1.00 61.56 162 THR A C 1
ATOM 1259 O O . THR A 1 162 ? 73.711 39.751 -1.920 1.00 61.56 162 THR A O 1
ATOM 1262 N N . ASP A 1 163 ? 73.715 41.507 -3.362 1.00 54.38 163 ASP A N 1
ATOM 1263 C CA . ASP A 1 163 ? 72.400 41.443 -3.971 1.00 54.38 163 ASP A CA 1
ATOM 1264 C C . ASP A 1 163 ? 72.403 40.347 -5.048 1.00 54.38 163 ASP A C 1
ATOM 1266 O O . ASP A 1 163 ? 73.278 40.321 -5.919 1.00 54.38 163 ASP A O 1
ATOM 1270 N N . GLY A 1 164 ? 71.466 39.408 -4.948 1.00 56.22 164 GLY A N 1
ATOM 1271 C CA . GLY A 1 164 ? 71.321 38.266 -5.847 1.00 56.22 164 GLY A CA 1
ATOM 1272 C C . GLY A 1 164 ? 69.956 38.311 -6.511 1.00 56.22 164 GLY A C 1
ATOM 1273 O O . GLY A 1 164 ? 68.974 37.821 -5.961 1.00 56.22 164 GLY A O 1
ATOM 1274 N N . SER A 1 165 ? 69.918 38.936 -7.682 1.00 61.56 165 SER A N 1
ATOM 1275 C CA . SER A 1 165 ? 68.784 39.007 -8.597 1.00 61.56 165 SER A CA 1
ATOM 1276 C C . SER A 1 165 ? 68.673 37.702 -9.387 1.00 61.56 165 SER A C 1
ATOM 1278 O O . SER A 1 165 ? 69.640 37.302 -10.026 1.00 61.56 165 SER A O 1
ATOM 1280 N N . ASP A 1 166 ? 67.493 37.083 -9.389 1.00 59.22 166 ASP A N 1
ATOM 1281 C CA . ASP A 1 166 ? 67.142 36.010 -10.324 1.00 59.22 166 ASP A CA 1
ATOM 1282 C C . ASP A 1 166 ? 65.904 36.424 -11.130 1.00 59.22 166 ASP A C 1
ATOM 1284 O O . ASP A 1 166 ? 64.915 36.927 -10.586 1.00 59.22 166 ASP A O 1
ATOM 1288 N N . SER A 1 167 ? 66.022 36.251 -12.447 1.00 62.91 167 SER A N 1
ATOM 1289 C CA . SER A 1 167 ? 64.954 36.303 -13.452 1.00 62.91 167 SER A CA 1
ATOM 1290 C C . SER A 1 167 ? 64.496 34.895 -13.803 1.00 62.91 167 SER A C 1
ATOM 1292 O O . SER A 1 167 ? 65.343 33.978 -13.736 1.00 62.91 167 SER A O 1
#

Radius of gyration: 40.04 Å; chains: 1; bounding box: 116×61×73 Å

Organism: NCBI:txid1325564

Foldseek 3Di:
DDDDDPDDPDPVPDQQPAFDDDLVCLQVLLVCVVVVNQLCVVRVVRVHHSVVNVVSNLVCVQVVNDDVVSLVVVLVVLVVQLVVLVVQLVPPPDPVSVVSSVVSNVVSLVVCCNSPVVVNNDDDDDDDPPDDDDDDDDDDPDPDPDDDPDPDDDDDDDDDDDDDDDD

Secondary structure (DSSP, 8-state):
-PPP---PPPGGGS----PPPPSTTHHHHHHHHHTT--HHHHHHHHT--HHHHHHHHHHHHHTT-S-HHHHHHHHHHHHHHHHHHHHHHHT-SSHHHHHHHHHHHHHHHHHHHHH-HHHHS----------------PPPPP---------PPP-------------